Protein AF-A0A5C6RLC0-F1 (afdb_monomer_lite)

InterPro domains:
  IPR010985 Ribbon-helix-helix [SSF47598] (113-158)

Organism: NCBI:txid1564516

Radius of gyration: 33.67 Å; chains: 1; bounding box: 86×76×56 Å

Structure (mmCIF, N/CA/C/O backbone):
data_AF-A0A5C6RLC0-F1
#
_entry.id   AF-A0A5C6RLC0-F1
#
loop_
_atom_site.group_PDB
_atom_site.id
_atom_site.type_symbol
_atom_site.label_atom_id
_atom_site.label_alt_id
_atom_site.label_comp_id
_atom_site.label_asym_id
_atom_site.label_entity_id
_atom_site.label_seq_id
_atom_site.pdbx_PDB_ins_code
_atom_site.Cartn_x
_atom_site.Cartn_y
_atom_site.Cartn_z
_atom_site.occupancy
_atom_site.B_iso_or_equiv
_atom_site.auth_seq_id
_atom_site.auth_comp_id
_atom_site.auth_asym_id
_atom_site.auth_atom_id
_atom_site.pdbx_PDB_model_num
ATOM 1 N N . MET A 1 1 ? 41.397 -9.190 -3.162 1.00 49.16 1 MET A N 1
ATOM 2 C CA . MET A 1 1 ? 41.288 -7.729 -2.934 1.00 49.16 1 MET A CA 1
ATOM 3 C C . MET A 1 1 ? 41.794 -7.018 -4.187 1.00 49.16 1 MET A C 1
ATOM 5 O O . MET A 1 1 ? 42.958 -6.659 -4.238 1.00 49.16 1 MET A O 1
ATOM 9 N N . SER A 1 2 ? 40.948 -6.871 -5.214 1.00 56.44 2 SER A N 1
ATOM 10 C CA . SER A 1 2 ? 41.385 -6.470 -6.572 1.00 56.44 2 SER A CA 1
ATOM 11 C C . SER A 1 2 ? 40.649 -5.234 -7.110 1.00 56.44 2 SER A C 1
ATOM 13 O O . SER A 1 2 ? 40.543 -5.038 -8.310 1.00 56.44 2 SER A O 1
ATOM 15 N N . LYS A 1 3 ? 40.137 -4.376 -6.220 1.00 61.50 3 LYS A N 1
ATOM 16 C CA . LYS A 1 3 ? 39.303 -3.209 -6.571 1.00 61.50 3 LYS A CA 1
ATOM 17 C C . LYS A 1 3 ? 40.096 -1.935 -6.921 1.00 61.50 3 LYS A C 1
ATOM 19 O O . LYS A 1 3 ? 39.517 -0.860 -6.927 1.00 61.50 3 LYS A O 1
ATOM 24 N N . LYS A 1 4 ? 41.412 -2.026 -7.152 1.00 69.94 4 LYS A N 1
ATOM 25 C CA . LYS A 1 4 ? 42.291 -0.845 -7.311 1.00 69.94 4 LYS A CA 1
ATOM 26 C C . LYS A 1 4 ? 42.913 -0.670 -8.699 1.00 69.94 4 LYS A C 1
ATOM 28 O O . LYS A 1 4 ? 43.538 0.347 -8.933 1.00 69.94 4 LYS A O 1
ATOM 33 N N . ARG A 1 5 ? 42.743 -1.625 -9.619 1.00 63.28 5 ARG A N 1
ATOM 34 C CA . ARG A 1 5 ? 43.396 -1.584 -10.945 1.00 63.28 5 ARG A CA 1
ATOM 35 C C . ARG A 1 5 ? 42.572 -0.889 -12.033 1.00 63.28 5 ARG A C 1
ATOM 37 O O . ARG A 1 5 ? 43.077 -0.690 -13.124 1.00 63.28 5 ARG A O 1
ATOM 44 N N . PHE A 1 6 ? 41.317 -0.543 -11.742 1.00 61.06 6 PHE A N 1
ATOM 45 C CA . PHE A 1 6 ? 40.427 0.111 -12.707 1.00 61.06 6 PHE A CA 1
ATOM 46 C C . PHE A 1 6 ? 40.610 1.637 -12.743 1.00 61.06 6 PHE A C 1
ATOM 48 O O . PHE A 1 6 ? 40.468 2.249 -13.791 1.00 61.06 6 PHE A O 1
ATOM 55 N N . ILE A 1 7 ? 40.951 2.246 -11.604 1.00 67.19 7 ILE A N 1
ATOM 56 C CA . ILE A 1 7 ? 40.997 3.710 -11.455 1.00 67.19 7 ILE A CA 1
ATOM 57 C C . ILE A 1 7 ? 42.321 4.286 -11.989 1.00 67.19 7 ILE A C 1
ATOM 59 O O . ILE A 1 7 ? 42.324 5.332 -12.627 1.00 67.19 7 ILE A O 1
ATOM 63 N N . GLU A 1 8 ? 43.420 3.541 -11.839 1.00 67.69 8 GLU A N 1
ATOM 64 C CA . GLU A 1 8 ? 44.785 3.969 -12.193 1.00 67.69 8 GLU A CA 1
ATOM 65 C C . GLU A 1 8 ? 44.969 4.274 -13.696 1.00 67.69 8 GLU A C 1
ATOM 67 O O . GLU A 1 8 ? 45.817 5.076 -14.067 1.00 67.69 8 GLU A O 1
ATOM 72 N N . GLY A 1 9 ? 44.153 3.676 -14.575 1.00 65.19 9 GLY A N 1
ATOM 73 C CA . GLY A 1 9 ? 44.176 3.952 -16.019 1.00 65.19 9 GLY A CA 1
ATOM 74 C C . GLY A 1 9 ? 43.239 5.076 -16.475 1.00 65.19 9 GLY A C 1
ATOM 75 O O . GLY A 1 9 ? 43.403 5.582 -17.581 1.00 65.19 9 GLY A O 1
ATOM 76 N N . MET A 1 10 ? 42.262 5.468 -15.647 1.00 69.69 10 MET A N 1
ATOM 77 C CA . MET A 1 10 ? 41.293 6.520 -15.979 1.00 69.69 10 MET A CA 1
ATOM 78 C C . MET A 1 10 ? 41.705 7.894 -15.445 1.00 69.69 10 MET A C 1
ATOM 80 O O . MET A 1 10 ? 41.375 8.892 -16.078 1.00 69.69 10 MET A O 1
ATOM 84 N N . GLU A 1 11 ? 42.455 7.963 -14.339 1.00 70.81 11 GLU A N 1
ATOM 85 C CA . GLU A 1 11 ? 42.942 9.233 -13.767 1.00 70.81 11 GLU A CA 1
ATOM 86 C C . GLU A 1 11 ? 43.776 10.045 -14.775 1.00 70.81 11 GLU A C 1
ATOM 88 O O . GLU A 1 11 ? 43.576 11.247 -14.895 1.00 70.81 11 GLU A O 1
ATOM 93 N N . SER A 1 12 ? 44.586 9.392 -15.617 1.00 70.75 12 SER A N 1
ATOM 94 C CA . SER A 1 12 ? 45.387 10.075 -16.650 1.00 70.75 12 SER A CA 1
ATOM 95 C C . SER A 1 12 ? 44.561 10.767 -17.747 1.00 70.75 12 SER A C 1
ATOM 97 O O . SER A 1 12 ? 45.101 11.618 -18.451 1.00 70.75 12 SER A O 1
ATOM 99 N N . ILE A 1 13 ? 43.289 10.394 -17.938 1.00 71.06 13 ILE A N 1
ATOM 100 C CA . ILE A 1 13 ? 42.389 11.036 -18.914 1.00 71.06 13 ILE A CA 1
ATOM 101 C C . ILE A 1 13 ? 41.749 12.285 -18.301 1.00 71.06 13 ILE A C 1
ATOM 103 O O . ILE A 1 13 ? 41.541 13.269 -19.005 1.00 71.06 13 ILE A O 1
ATOM 107 N N . PHE A 1 14 ? 41.455 12.251 -16.999 1.00 70.31 14 PHE A N 1
ATOM 108 C CA . PHE A 1 14 ? 40.910 13.401 -16.280 1.00 70.31 14 PHE A CA 1
ATOM 109 C C . PHE A 1 14 ? 41.985 14.463 -16.011 1.00 70.31 14 PHE A C 1
ATOM 111 O O . PHE A 1 14 ? 41.704 15.635 -16.237 1.00 70.31 14 PHE A O 1
ATOM 118 N N . ASP A 1 15 ? 43.220 14.062 -15.682 1.00 64.88 15 ASP A N 1
ATOM 119 C CA . ASP A 1 15 ? 44.372 14.980 -15.570 1.00 64.88 15 ASP A CA 1
ATOM 120 C C . ASP A 1 15 ? 44.626 15.741 -16.886 1.00 64.88 15 ASP A C 1
ATOM 122 O O . ASP A 1 15 ? 44.871 16.944 -16.883 1.00 64.88 15 ASP A O 1
ATOM 126 N N . ALA A 1 16 ? 44.502 15.068 -18.038 1.00 60.75 16 ALA A N 1
ATOM 127 C CA . ALA A 1 16 ? 44.679 15.703 -19.349 1.00 60.75 16 ALA A CA 1
ATOM 128 C C . ALA A 1 16 ? 43.567 16.714 -19.691 1.00 60.75 16 ALA A C 1
ATOM 130 O O . ALA A 1 16 ? 43.777 17.610 -20.507 1.00 60.75 16 ALA A O 1
ATOM 131 N N . LEU A 1 17 ? 42.386 16.566 -19.086 1.00 59.47 17 LEU A N 1
ATOM 132 C CA . LEU A 1 17 ? 41.245 17.459 -19.287 1.00 59.47 17 LEU A CA 1
ATOM 133 C C . LEU A 1 17 ? 41.334 18.689 -18.369 1.00 59.47 17 LEU A C 1
ATOM 135 O O . LEU A 1 17 ? 40.955 19.786 -18.772 1.00 59.47 17 LEU A O 1
ATOM 139 N N . GLU A 1 18 ? 41.892 18.513 -17.168 1.00 57.53 18 GLU A N 1
ATOM 140 C CA . GLU A 1 18 ? 42.164 19.589 -16.209 1.00 57.53 18 GLU A CA 1
ATOM 141 C C . GLU A 1 18 ? 43.334 20.483 -16.676 1.00 57.53 18 GLU A C 1
ATOM 143 O O . GLU A 1 18 ? 43.302 21.700 -16.481 1.00 57.53 18 GLU A O 1
ATOM 148 N N . GLU A 1 19 ? 44.317 19.925 -17.400 1.00 56.66 19 GLU A N 1
ATOM 149 C CA . GLU A 1 19 ? 45.378 20.708 -18.057 1.00 56.66 19 GLU A CA 1
ATOM 150 C C . GLU A 1 19 ? 44.874 21.554 -19.249 1.00 56.66 19 GLU A C 1
ATOM 152 O O . GLU A 1 19 ? 45.390 22.653 -19.464 1.00 56.66 19 GLU A O 1
ATOM 157 N N . GLU A 1 20 ? 43.857 21.112 -20.008 1.00 55.34 20 GLU A N 1
ATOM 158 C CA . GLU A 1 20 ? 43.290 21.914 -21.112 1.00 55.34 20 GLU A CA 1
ATOM 159 C C . GLU A 1 20 ? 42.364 23.046 -20.630 1.00 55.34 20 GLU A C 1
ATOM 161 O O . GLU A 1 20 ? 42.347 24.116 -21.246 1.00 55.34 20 GLU A O 1
ATOM 166 N N . GLU A 1 21 ? 41.651 22.878 -19.509 1.00 52.12 21 GLU A N 1
ATOM 167 C CA . GLU A 1 21 ? 40.795 23.940 -18.946 1.00 52.12 21 GLU A CA 1
ATOM 168 C C . GLU A 1 21 ? 41.609 25.074 -18.286 1.00 52.12 21 GLU A C 1
ATOM 170 O O . GLU A 1 21 ? 41.171 26.226 -18.250 1.00 52.12 21 GLU A O 1
ATOM 175 N N . LEU A 1 22 ? 42.841 24.791 -17.843 1.00 49.28 22 LEU A N 1
ATOM 176 C CA . LEU A 1 22 ? 43.770 25.783 -17.280 1.00 49.28 22 LEU A CA 1
ATOM 177 C C . LEU A 1 22 ? 44.498 26.637 -18.336 1.00 49.28 22 LEU A C 1
ATOM 179 O O . LEU A 1 22 ? 45.060 27.679 -17.997 1.00 49.28 22 LEU A O 1
ATOM 183 N N . LEU A 1 23 ? 44.469 26.246 -19.616 1.00 46.31 23 LEU A N 1
ATOM 184 C CA . LEU A 1 23 ? 45.162 26.947 -20.709 1.00 46.31 23 LEU A CA 1
ATOM 185 C C . LEU A 1 23 ? 44.277 27.928 -21.494 1.00 46.31 23 LEU A C 1
ATOM 187 O O . LEU A 1 23 ? 44.808 28.724 -22.271 1.00 46.31 23 LEU A O 1
ATOM 191 N N . SER A 1 24 ? 42.953 27.938 -21.286 1.00 44.56 24 SER A N 1
ATOM 192 C CA . SER A 1 24 ? 42.042 28.849 -22.002 1.00 44.56 24 SER A CA 1
ATOM 193 C C . SER A 1 24 ? 41.584 30.071 -21.194 1.00 44.56 24 SER A C 1
ATOM 195 O O . SER A 1 24 ? 40.699 30.797 -21.651 1.00 44.56 24 SER A O 1
ATOM 197 N N . GLY A 1 25 ? 42.142 30.317 -20.004 1.00 44.62 25 GLY A N 1
ATOM 198 C CA . GLY A 1 25 ? 41.578 31.312 -19.093 1.00 44.62 25 GLY A CA 1
ATOM 199 C C . GLY A 1 25 ? 42.529 31.897 -18.057 1.00 44.62 25 GLY A C 1
ATOM 200 O O . GLY A 1 25 ? 42.200 31.854 -16.883 1.00 44.62 25 GLY A O 1
ATOM 201 N N . ALA A 1 26 ? 43.657 32.488 -18.457 1.00 35.50 26 ALA A N 1
ATOM 202 C CA . ALA A 1 26 ? 44.282 33.577 -17.695 1.00 35.50 26 ALA A CA 1
ATOM 203 C C . ALA A 1 26 ? 45.415 34.231 -18.492 1.00 35.50 26 ALA A C 1
ATOM 205 O O . ALA A 1 26 ? 46.415 33.601 -18.829 1.00 35.50 26 ALA A O 1
ATOM 206 N N . GLU A 1 27 ? 45.276 35.528 -18.746 1.00 38.09 27 GLU A N 1
ATOM 207 C CA . GLU A 1 27 ? 46.426 36.381 -19.007 1.00 38.09 27 GLU A CA 1
ATOM 208 C C . GLU A 1 27 ? 47.266 36.575 -17.728 1.00 38.09 27 GLU A C 1
ATOM 210 O O . GLU A 1 27 ? 46.722 36.632 -16.627 1.00 38.09 27 GLU A O 1
ATOM 215 N N . ALA A 1 28 ? 48.569 36.800 -17.945 1.00 36.56 28 ALA A N 1
ATOM 216 C CA . ALA A 1 28 ? 49.569 37.441 -17.076 1.00 36.56 28 ALA A CA 1
ATOM 217 C C . ALA A 1 28 ? 50.538 36.581 -16.218 1.00 36.56 28 ALA A C 1
ATOM 219 O O . ALA A 1 28 ? 50.197 36.021 -15.185 1.00 36.56 28 ALA A O 1
ATOM 220 N N . SER A 1 29 ? 51.814 36.723 -16.614 1.00 35.25 29 SER A N 1
ATOM 221 C CA . SER A 1 29 ? 53.058 36.853 -15.826 1.00 35.25 29 SER A CA 1
ATOM 222 C C . SER A 1 29 ? 53.809 35.643 -15.230 1.00 35.25 29 SER A C 1
ATOM 224 O O . SER A 1 29 ? 53.363 34.970 -14.313 1.00 35.25 29 SER A O 1
ATOM 226 N N . GLU A 1 30 ? 55.074 35.576 -15.679 1.00 34.66 30 GLU A N 1
ATOM 227 C CA . GLU A 1 30 ? 56.327 35.327 -14.933 1.00 34.66 30 GLU A CA 1
ATOM 228 C C . GLU A 1 30 ? 56.874 33.902 -14.677 1.00 34.66 30 GLU A C 1
ATOM 230 O O . GLU A 1 30 ? 56.446 33.159 -13.807 1.00 34.66 30 GLU A O 1
ATOM 235 N N . ASN A 1 31 ? 57.960 33.614 -15.419 1.00 36.38 31 ASN A N 1
ATOM 236 C CA . ASN A 1 31 ? 59.241 32.995 -15.021 1.00 36.38 31 ASN A CA 1
ATOM 237 C C . ASN A 1 31 ? 59.280 31.977 -13.857 1.00 36.38 31 ASN A C 1
ATOM 239 O O . ASN A 1 31 ? 59.248 32.369 -12.697 1.00 36.38 31 ASN A O 1
ATOM 243 N N . ALA A 1 32 ? 59.659 30.726 -14.158 1.00 32.06 32 ALA A N 1
ATOM 244 C CA . ALA A 1 32 ? 60.901 30.088 -13.672 1.00 32.06 32 ALA A CA 1
ATOM 245 C C . ALA A 1 32 ? 61.018 28.643 -14.199 1.00 32.06 32 ALA A C 1
ATOM 247 O O . ALA A 1 32 ? 60.051 27.890 -14.224 1.00 32.06 32 ALA A O 1
ATOM 248 N N . GLY A 1 33 ? 62.217 28.259 -14.648 1.00 38.69 33 GLY A N 1
ATOM 249 C CA . GLY A 1 33 ? 62.451 27.021 -15.393 1.00 38.69 33 GLY A CA 1
ATOM 250 C C . GLY A 1 33 ? 62.452 25.718 -14.591 1.00 38.69 33 GLY A C 1
ATOM 251 O O . GLY A 1 33 ? 62.663 25.705 -13.382 1.00 38.69 33 GLY A O 1
ATOM 252 N N . GLN A 1 34 ? 62.338 24.604 -15.323 1.00 36.19 34 GLN A N 1
ATOM 253 C CA . GLN A 1 34 ? 62.823 23.283 -14.922 1.00 36.19 34 GLN A CA 1
ATOM 254 C C . GLN A 1 34 ? 63.085 22.377 -16.145 1.00 36.19 34 GLN A C 1
ATOM 256 O O . GLN A 1 34 ? 62.565 22.583 -17.235 1.00 36.19 34 GLN A O 1
ATOM 261 N N . LYS A 1 35 ? 64.017 21.444 -15.931 1.00 35.72 35 LYS A N 1
ATOM 262 C CA . LYS A 1 35 ? 64.839 20.636 -16.857 1.00 35.72 35 LYS A CA 1
ATOM 263 C C . LYS A 1 35 ? 64.060 19.725 -17.833 1.00 35.72 35 LYS A C 1
ATOM 265 O O . LYS A 1 35 ? 62.944 19.329 -17.517 1.00 35.72 35 LYS A O 1
ATOM 270 N N . PRO A 1 36 ? 64.676 19.286 -18.956 1.00 42.81 36 PRO A N 1
ATOM 271 C CA . PRO A 1 36 ? 64.035 18.376 -19.903 1.00 42.81 36 PRO A CA 1
ATOM 272 C C . PRO A 1 36 ? 63.991 16.947 -19.337 1.00 42.81 36 PRO A C 1
ATOM 274 O O . PRO A 1 36 ? 65.027 16.299 -19.178 1.00 42.81 36 PRO A O 1
ATOM 277 N N . SER A 1 37 ? 62.794 16.456 -19.025 1.00 50.16 37 SER A N 1
ATOM 278 C CA . SER A 1 37 ? 62.509 15.037 -18.772 1.00 50.16 37 SER A CA 1
ATOM 279 C C . SER A 1 37 ? 61.983 14.379 -20.066 1.00 50.16 37 SER A C 1
ATOM 281 O O . SER A 1 37 ? 61.634 15.079 -21.020 1.00 50.16 37 SER A O 1
ATOM 283 N N . PRO A 1 38 ? 62.089 13.044 -20.196 1.00 43.16 38 PRO A N 1
ATOM 284 C CA . PRO A 1 38 ? 62.321 12.377 -21.471 1.00 43.16 38 PRO A CA 1
ATOM 285 C C . PRO A 1 38 ? 61.094 12.459 -22.372 1.00 43.16 38 PRO A C 1
ATOM 287 O O . PRO A 1 38 ? 59.973 12.305 -21.899 1.00 43.16 38 PRO A O 1
ATOM 290 N N . ALA A 1 39 ? 61.347 12.664 -23.669 1.00 49.31 39 ALA A N 1
ATOM 291 C CA . ALA A 1 39 ? 60.361 12.754 -24.739 1.00 49.31 39 ALA A CA 1
ATOM 292 C C . ALA A 1 39 ? 59.131 11.877 -24.468 1.00 49.31 39 ALA A C 1
ATOM 294 O O . ALA A 1 39 ? 59.169 10.657 -24.667 1.00 49.31 39 ALA A O 1
ATOM 295 N N . SER A 1 40 ? 58.041 12.513 -24.029 1.00 53.56 40 SER A N 1
ATOM 296 C CA . SER A 1 40 ? 56.722 11.913 -24.076 1.00 53.56 40 SER A CA 1
ATOM 297 C C . SER A 1 40 ? 56.491 11.591 -25.544 1.00 53.56 40 SER A C 1
ATOM 299 O O . SER A 1 40 ? 56.366 12.467 -26.405 1.00 53.56 40 SER A O 1
ATOM 301 N N . LYS A 1 41 ? 56.584 10.300 -25.873 1.00 58.16 41 LYS A N 1
ATOM 302 C CA . LYS A 1 41 ? 56.222 9.813 -27.196 1.00 58.16 41 LYS A CA 1
ATOM 303 C C . LYS A 1 41 ? 54.798 10.295 -27.400 1.00 58.16 41 LYS A C 1
ATOM 305 O O . LYS A 1 41 ? 53.904 9.811 -26.713 1.00 58.16 41 LYS A O 1
ATOM 310 N N . LYS A 1 42 ? 54.614 11.276 -28.287 1.00 56.09 42 LYS A N 1
ATOM 311 C CA . LYS A 1 42 ? 53.305 11.706 -28.770 1.00 56.09 42 LYS A CA 1
ATOM 312 C C . LYS A 1 42 ? 52.624 10.440 -29.271 1.00 56.09 42 LYS A C 1
ATOM 314 O O . LYS A 1 42 ? 52.952 9.962 -30.357 1.00 56.09 42 LYS A O 1
ATOM 319 N N . ARG A 1 43 ? 51.781 9.829 -28.434 1.00 58.78 43 ARG A N 1
ATOM 320 C CA . ARG A 1 43 ? 50.971 8.687 -28.837 1.00 58.78 43 ARG A CA 1
ATOM 321 C C . ARG A 1 43 ? 49.970 9.289 -29.800 1.00 58.78 43 ARG A C 1
ATOM 323 O O . ARG A 1 43 ? 49.096 10.053 -29.407 1.00 58.78 43 ARG A O 1
ATOM 330 N N . SER A 1 44 ? 50.270 9.078 -31.076 1.00 53.50 44 SER A N 1
ATOM 331 C CA . SER A 1 44 ? 49.438 9.405 -32.217 1.00 53.50 44 SER A CA 1
ATOM 332 C C . SER A 1 44 ? 47.976 9.173 -31.839 1.00 53.50 44 SER A C 1
ATOM 334 O O . SER A 1 44 ? 47.570 8.044 -31.586 1.00 53.50 44 SER A O 1
ATOM 336 N N . SER A 1 45 ? 47.179 10.241 -31.801 1.00 58.84 45 SER A N 1
ATOM 337 C CA . SER A 1 45 ? 45.734 10.209 -31.536 1.00 58.84 45 SER A CA 1
ATOM 338 C C . SER A 1 45 ? 44.935 9.404 -32.574 1.00 58.84 45 SER A C 1
ATOM 340 O O . SER A 1 45 ? 43.710 9.352 -32.512 1.00 58.84 45 SER A O 1
ATOM 342 N N . LYS A 1 46 ? 45.617 8.772 -33.537 1.00 66.31 46 LYS A N 1
ATOM 343 C CA . LYS A 1 46 ? 45.030 7.884 -34.541 1.00 66.31 46 LYS A CA 1
ATOM 344 C C . LYS A 1 46 ? 44.878 6.443 -34.061 1.00 66.31 46 LYS A C 1
ATOM 346 O O . LYS A 1 46 ? 44.071 5.729 -34.636 1.00 66.31 46 LYS A O 1
ATOM 351 N N . ASP A 1 47 ? 45.564 6.054 -32.989 1.00 69.00 47 ASP A N 1
ATOM 352 C CA . ASP A 1 47 ? 45.571 4.658 -32.532 1.00 69.00 47 ASP A CA 1
ATOM 353 C C . ASP A 1 47 ? 44.499 4.398 -31.459 1.00 69.00 47 ASP A C 1
ATOM 355 O O . ASP A 1 47 ? 44.344 3.276 -30.998 1.00 69.00 47 ASP A O 1
ATOM 359 N N . PHE A 1 48 ? 43.725 5.417 -31.058 1.00 81.50 48 PHE A N 1
ATOM 360 C CA . PHE A 1 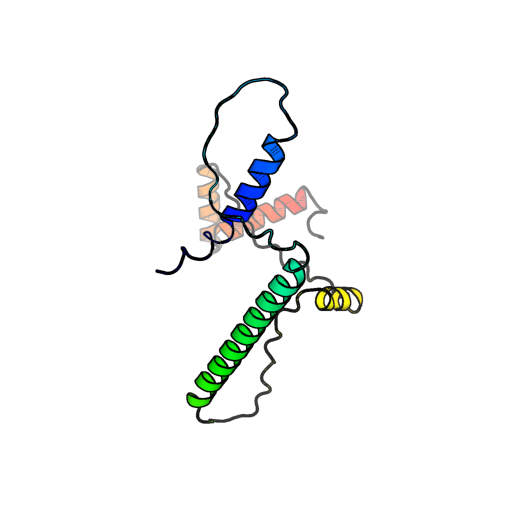48 ? 42.675 5.266 -30.043 1.00 81.50 48 PHE A CA 1
ATOM 361 C C . PHE A 1 48 ? 41.554 4.325 -30.498 1.00 81.50 48 PHE A C 1
ATOM 363 O O . PHE A 1 48 ? 41.040 3.547 -29.702 1.00 81.50 48 PHE A O 1
ATOM 370 N N . SER A 1 49 ? 41.175 4.381 -31.779 1.00 83.62 49 SER A N 1
ATOM 371 C CA . SER A 1 49 ? 40.137 3.488 -32.314 1.00 83.62 49 SER A CA 1
ATOM 372 C C . SER A 1 49 ? 40.624 2.041 -32.375 1.00 83.62 49 SER A C 1
ATOM 374 O O . SER A 1 49 ? 39.862 1.136 -32.049 1.00 83.62 49 SER A O 1
ATOM 376 N N . ASP A 1 50 ? 41.898 1.840 -32.712 1.00 85.12 50 ASP A N 1
ATOM 377 C CA . ASP A 1 50 ? 42.519 0.517 -32.763 1.00 85.12 50 ASP A CA 1
ATOM 378 C C . ASP A 1 50 ? 42.723 -0.061 -31.353 1.00 85.12 50 ASP A C 1
ATOM 380 O O . ASP A 1 50 ? 42.461 -1.241 -31.132 1.00 85.12 50 ASP A O 1
ATOM 384 N N . ASP A 1 51 ? 43.107 0.769 -30.377 1.00 83.38 51 ASP A N 1
ATOM 385 C CA . ASP A 1 51 ? 43.245 0.382 -28.964 1.00 83.38 51 ASP A CA 1
ATOM 386 C C . ASP A 1 51 ? 41.875 0.062 -28.338 1.00 83.38 51 ASP A C 1
ATOM 388 O O . ASP A 1 51 ? 41.714 -0.926 -27.623 1.00 83.38 51 ASP A O 1
ATOM 392 N N . LEU A 1 52 ? 40.837 0.831 -28.690 1.00 88.81 52 LEU A N 1
ATOM 393 C CA . LEU A 1 52 ? 39.461 0.557 -28.274 1.00 88.81 52 LEU A CA 1
ATOM 394 C C . LEU A 1 52 ? 38.924 -0.723 -28.922 1.00 88.81 52 LEU A C 1
ATOM 396 O O . LEU A 1 52 ? 38.257 -1.515 -28.257 1.00 88.81 52 LEU A O 1
ATOM 400 N N . GLN A 1 53 ? 39.235 -0.963 -30.197 1.00 88.31 53 GLN A N 1
ATOM 401 C CA . GLN A 1 53 ? 38.865 -2.197 -30.880 1.00 88.31 53 GLN A CA 1
ATOM 402 C C . GLN A 1 53 ? 39.576 -3.409 -30.266 1.00 88.31 53 GLN A C 1
ATOM 404 O O . GLN A 1 53 ? 38.919 -4.419 -30.012 1.00 88.31 53 GLN A O 1
ATOM 409 N N . ALA A 1 54 ? 40.873 -3.299 -29.967 1.00 89.75 54 ALA A N 1
ATOM 410 C CA . ALA A 1 54 ? 41.638 -4.343 -29.292 1.00 89.75 54 ALA A CA 1
ATOM 411 C C . ALA A 1 54 ? 41.081 -4.636 -27.890 1.00 89.75 54 ALA A C 1
ATOM 413 O O . ALA A 1 54 ? 40.875 -5.797 -27.542 1.00 89.75 54 ALA A O 1
ATOM 414 N N . PHE A 1 55 ? 40.751 -3.596 -27.119 1.00 90.88 55 PHE A N 1
ATOM 415 C CA . PHE A 1 55 ? 40.141 -3.728 -25.796 1.00 90.88 55 PHE A CA 1
ATOM 416 C C . PHE A 1 55 ? 38.765 -4.404 -25.841 1.00 90.88 55 PHE A C 1
ATOM 418 O O . PHE A 1 55 ? 38.478 -5.298 -25.044 1.00 90.88 55 PHE A O 1
ATOM 425 N N . LEU A 1 56 ? 37.896 -3.996 -26.772 1.00 92.44 56 LEU A N 1
ATOM 426 C CA . LEU A 1 56 ? 36.576 -4.608 -26.919 1.00 92.44 56 LEU A CA 1
ATOM 427 C C . LEU A 1 56 ? 36.686 -6.069 -27.352 1.00 92.44 56 LEU A C 1
ATOM 429 O O . LEU A 1 56 ? 35.948 -6.906 -26.837 1.00 92.44 56 LEU A O 1
ATOM 433 N N . GLN A 1 57 ? 37.598 -6.374 -28.273 1.00 92.44 57 GLN A N 1
ATOM 434 C CA . GLN A 1 57 ? 37.823 -7.734 -28.746 1.00 92.44 57 GLN A CA 1
ATOM 435 C C . GLN A 1 57 ? 38.308 -8.648 -27.611 1.00 92.44 57 GLN A C 1
ATOM 437 O O . GLN A 1 57 ? 37.716 -9.705 -27.405 1.00 92.44 57 GLN A O 1
ATOM 442 N N . ASP A 1 58 ? 39.265 -8.193 -26.800 1.00 89.44 58 ASP A N 1
ATOM 443 C CA . ASP A 1 58 ? 39.744 -8.921 -25.616 1.00 89.44 58 ASP A CA 1
ATOM 444 C C . ASP A 1 58 ? 38.621 -9.147 -24.581 1.00 89.44 58 ASP A C 1
ATOM 446 O O . ASP A 1 58 ? 38.436 -10.247 -24.057 1.00 89.44 58 ASP A O 1
ATOM 450 N N . ALA A 1 59 ? 37.771 -8.139 -24.350 1.00 90.06 59 ALA A N 1
ATOM 451 C CA . ALA A 1 59 ? 36.617 -8.269 -23.459 1.00 90.06 59 ALA A CA 1
ATOM 452 C C . ALA A 1 59 ? 35.560 -9.270 -23.975 1.00 90.06 59 ALA A C 1
ATOM 454 O O . ALA A 1 59 ? 34.947 -9.992 -23.177 1.00 90.06 59 ALA A O 1
ATOM 455 N N . PHE A 1 60 ? 35.326 -9.324 -25.292 1.00 92.00 60 PHE A N 1
ATOM 456 C CA . PHE A 1 60 ? 34.415 -10.295 -25.902 1.00 92.00 60 PHE A CA 1
ATOM 457 C C . PHE A 1 60 ? 34.962 -11.718 -25.823 1.00 92.00 60 PHE A C 1
ATOM 459 O O . PHE A 1 60 ? 34.219 -12.617 -25.417 1.00 92.00 60 PHE A O 1
ATOM 466 N N . ASP A 1 61 ? 36.238 -11.910 -26.153 1.00 90.69 61 ASP A N 1
ATOM 467 C CA . ASP A 1 61 ? 36.894 -13.215 -26.109 1.00 90.69 61 ASP A CA 1
ATOM 468 C C . ASP A 1 61 ? 36.905 -13.760 -24.673 1.00 90.69 61 ASP A C 1
ATOM 470 O O . ASP A 1 61 ? 36.456 -14.885 -24.435 1.00 90.69 61 ASP A O 1
ATOM 474 N N . HIS A 1 62 ? 37.252 -12.925 -23.688 1.00 83.19 62 HIS A N 1
ATOM 475 C CA . HIS A 1 62 ? 37.221 -13.304 -22.274 1.00 83.19 62 HIS A CA 1
ATOM 476 C C . HIS A 1 62 ? 35.801 -13.657 -21.787 1.00 83.19 62 HIS A C 1
ATOM 478 O O . HIS A 1 62 ? 35.605 -14.610 -21.028 1.00 83.19 62 HIS A O 1
ATOM 484 N N . SER A 1 63 ? 34.776 -12.918 -22.226 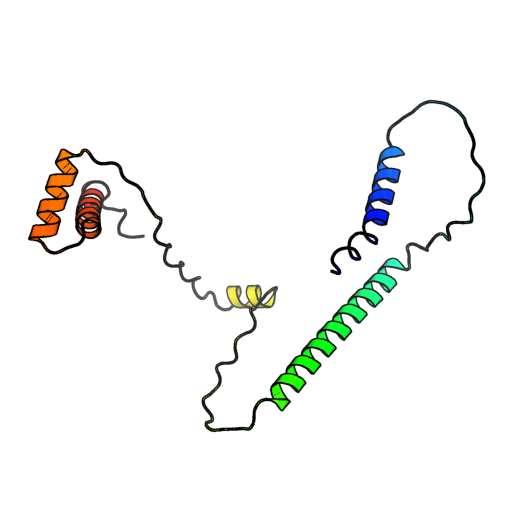1.00 82.94 63 SER A N 1
ATOM 485 C CA . SER A 1 63 ? 33.371 -13.204 -21.893 1.00 82.94 63 SER A CA 1
ATOM 486 C C . SER A 1 63 ? 32.884 -14.520 -22.512 1.00 82.94 63 SER A C 1
ATOM 488 O O . SER A 1 63 ? 32.186 -15.312 -21.867 1.00 82.94 63 SER A O 1
ATOM 490 N N . MET A 1 64 ? 33.274 -14.785 -23.760 1.00 85.31 64 MET A N 1
ATOM 491 C CA . MET A 1 64 ? 32.912 -16.004 -24.474 1.00 85.31 64 MET A CA 1
ATOM 492 C C . MET A 1 64 ? 33.602 -17.229 -23.869 1.00 85.31 64 MET A C 1
ATOM 494 O O . MET A 1 64 ? 32.938 -18.240 -23.632 1.00 85.31 64 MET A O 1
ATOM 498 N N . GLU A 1 65 ? 34.891 -17.129 -23.548 1.00 86.81 65 GLU A N 1
ATOM 499 C CA . GLU A 1 65 ? 35.649 -18.200 -22.900 1.00 86.81 65 GLU A CA 1
ATOM 500 C C . GLU A 1 65 ? 35.093 -18.524 -21.507 1.00 86.81 65 GLU A C 1
ATOM 502 O O . GLU A 1 65 ? 34.862 -19.693 -21.184 1.00 86.81 65 GLU A O 1
ATOM 507 N N . GLN A 1 66 ? 34.744 -17.504 -20.719 1.00 81.94 66 GLN A N 1
ATOM 508 C CA . GLN A 1 66 ? 34.106 -17.692 -19.416 1.00 81.94 66 GLN A CA 1
ATOM 509 C C . GLN A 1 66 ? 32.732 -18.377 -19.540 1.00 81.94 66 GLN A C 1
ATOM 511 O O . GLN A 1 66 ? 32.403 -19.275 -18.761 1.00 81.94 66 GLN A O 1
ATOM 516 N N . GLN A 1 67 ? 31.942 -18.028 -20.561 1.00 81.50 67 GLN A N 1
ATOM 517 C CA . GLN A 1 67 ? 30.663 -18.687 -20.837 1.00 81.50 67 GLN A CA 1
ATOM 518 C C . GLN A 1 67 ? 30.828 -20.151 -21.277 1.00 81.50 67 GLN A C 1
ATOM 520 O O . GLN A 1 67 ? 29.983 -20.990 -20.939 1.00 81.50 67 GLN A O 1
ATOM 525 N N . ILE A 1 68 ? 31.868 -20.463 -22.053 1.00 82.75 68 ILE A N 1
ATOM 526 C CA . ILE A 1 68 ? 32.173 -21.835 -22.475 1.00 82.75 68 ILE A CA 1
ATOM 527 C C . ILE A 1 68 ? 32.603 -22.659 -21.258 1.00 82.75 68 ILE A C 1
ATOM 529 O O . ILE A 1 68 ? 32.001 -23.705 -21.009 1.00 82.75 68 ILE A O 1
ATOM 533 N N . GLN A 1 69 ? 33.515 -22.144 -20.428 1.00 79.88 69 GLN A N 1
ATOM 534 C CA . GLN A 1 69 ? 33.941 -22.817 -19.196 1.00 79.88 69 GLN A CA 1
ATOM 535 C C . GLN A 1 69 ? 32.772 -23.076 -18.237 1.00 79.88 69 GLN A C 1
ATOM 537 O O . GLN A 1 69 ? 32.646 -24.177 -17.703 1.00 79.88 69 GLN A O 1
ATOM 542 N N . GLU A 1 70 ? 31.856 -22.122 -18.049 1.00 76.50 70 GLU A N 1
ATOM 543 C CA . GLU A 1 70 ? 30.665 -22.342 -17.217 1.00 76.50 70 GLU A CA 1
ATOM 544 C C . GLU A 1 70 ? 29.746 -23.445 -17.761 1.00 76.50 70 GLU A C 1
ATOM 546 O O . GLU A 1 70 ? 29.102 -24.167 -16.991 1.00 76.50 70 GLU A O 1
ATOM 551 N N . ARG A 1 71 ? 29.643 -23.577 -19.089 1.00 76.06 71 ARG A N 1
ATOM 552 C CA . ARG A 1 71 ? 28.847 -24.637 -19.721 1.00 76.06 71 ARG A CA 1
ATOM 553 C C . ARG A 1 71 ? 29.509 -25.997 -19.572 1.00 76.06 71 ARG A C 1
ATOM 555 O O . ARG A 1 71 ? 28.805 -26.959 -19.275 1.00 76.06 71 ARG A O 1
ATOM 562 N N . GLU A 1 72 ? 30.824 -26.072 -19.730 1.00 73.00 72 GLU A N 1
ATOM 563 C CA . GLU A 1 72 ? 31.592 -27.308 -19.562 1.00 73.00 72 GLU A CA 1
ATOM 564 C C . GLU A 1 72 ? 31.570 -27.788 -18.105 1.00 73.00 72 GLU A C 1
ATOM 566 O O . GLU A 1 72 ? 31.301 -28.963 -17.844 1.00 73.00 72 GLU A O 1
ATOM 571 N N . GLN A 1 73 ? 31.701 -26.871 -17.141 1.00 67.81 73 GLN A N 1
ATOM 572 C CA . GLN A 1 73 ? 31.576 -27.183 -15.713 1.00 67.81 73 GLN A CA 1
ATOM 573 C C . GLN A 1 73 ? 30.172 -27.684 -15.339 1.00 67.81 73 GLN A C 1
ATOM 575 O O . GLN A 1 73 ? 30.038 -28.598 -14.525 1.00 67.81 73 GLN A O 1
ATOM 580 N N . LYS A 1 74 ? 29.113 -27.137 -15.953 1.00 62.03 74 LYS A N 1
ATOM 581 C CA . LYS A 1 74 ? 27.727 -27.599 -15.745 1.00 62.03 74 LYS A CA 1
ATOM 582 C C . LYS A 1 74 ? 27.423 -28.921 -16.454 1.00 62.03 74 LYS A C 1
ATOM 584 O O . LYS A 1 74 ? 26.604 -29.692 -15.958 1.00 62.03 74 LYS A O 1
ATOM 589 N N . ALA A 1 75 ? 28.068 -29.198 -17.586 1.00 59.97 75 ALA A N 1
ATOM 590 C CA . ALA A 1 75 ? 27.917 -30.458 -18.312 1.00 59.97 75 ALA A CA 1
ATOM 591 C C . ALA A 1 75 ? 28.581 -31.636 -17.577 1.00 59.97 75 ALA A C 1
ATOM 593 O O . ALA A 1 75 ? 28.040 -32.739 -17.592 1.00 59.97 75 ALA A O 1
ATOM 594 N N . ALA A 1 76 ? 29.688 -31.402 -16.865 1.00 59.59 76 ALA A N 1
ATOM 595 C CA . ALA A 1 76 ? 30.371 -32.432 -16.078 1.00 59.59 76 ALA A CA 1
ATOM 596 C C . ALA A 1 76 ? 29.619 -32.853 -14.792 1.00 59.59 76 ALA A C 1
ATOM 598 O O . ALA A 1 76 ? 29.927 -33.896 -14.222 1.00 59.59 76 ALA A O 1
ATOM 599 N N . GLN A 1 77 ? 28.630 -32.073 -14.329 1.00 56.62 77 GLN A N 1
ATOM 600 C CA . GLN A 1 77 ? 27.930 -32.302 -13.051 1.00 56.62 77 GLN A CA 1
ATOM 601 C C . GLN A 1 77 ? 26.530 -32.934 -13.181 1.00 56.62 77 GLN A C 1
ATOM 603 O O . GLN A 1 77 ? 25.879 -33.192 -12.167 1.00 56.62 77 GLN A O 1
ATOM 608 N N . HIS A 1 78 ? 26.045 -33.224 -14.394 1.00 47.09 78 HIS A N 1
ATOM 609 C CA . HIS A 1 78 ? 24.692 -33.757 -14.589 1.00 47.09 78 HIS A CA 1
ATOM 610 C C . HIS A 1 78 ? 24.666 -35.009 -15.477 1.00 47.09 78 HIS A C 1
ATOM 612 O O . HIS A 1 78 ? 24.566 -34.930 -16.699 1.00 47.09 78 HIS A O 1
ATOM 618 N N . ALA A 1 79 ? 24.679 -36.181 -14.833 1.00 47.59 79 ALA A N 1
ATOM 619 C CA . ALA A 1 79 ? 24.220 -37.434 -15.432 1.00 47.59 79 ALA A CA 1
ATOM 620 C C . ALA A 1 79 ? 22.706 -37.356 -15.758 1.00 47.59 79 ALA A C 1
ATOM 622 O O . ALA A 1 79 ? 21.958 -36.703 -15.022 1.00 47.59 79 ALA A O 1
ATOM 623 N N . PRO A 1 80 ? 22.220 -37.992 -16.843 1.00 52.28 80 PRO A N 1
ATOM 624 C CA . PRO A 1 80 ? 20.887 -37.728 -17.369 1.00 52.28 80 PRO A CA 1
ATOM 625 C C . PRO A 1 80 ? 19.837 -38.623 -16.703 1.00 52.28 80 PRO A C 1
ATOM 627 O O . PRO A 1 80 ? 19.746 -39.813 -16.998 1.00 52.28 80 PRO A O 1
ATOM 630 N N . THR A 1 81 ? 18.980 -38.050 -15.857 1.00 45.88 81 THR A N 1
ATOM 631 C CA . THR A 1 81 ? 17.740 -38.708 -15.424 1.00 45.88 81 THR A CA 1
ATOM 632 C C . THR A 1 81 ? 16.505 -37.951 -15.923 1.00 45.88 81 THR A C 1
ATOM 634 O O . THR A 1 81 ? 16.174 -36.852 -15.497 1.00 45.88 81 THR A O 1
ATOM 637 N N . SER A 1 82 ? 15.827 -38.613 -16.861 1.00 45.34 82 SER A N 1
ATOM 638 C CA . SER A 1 82 ? 14.389 -38.602 -17.163 1.00 45.34 82 SER A CA 1
ATOM 639 C C . SER A 1 82 ? 13.637 -37.313 -17.568 1.00 45.34 82 SER A C 1
ATOM 641 O O . SER A 1 82 ? 13.543 -36.328 -16.841 1.00 45.34 82 SER A O 1
ATOM 643 N N . SER A 1 83 ? 12.899 -37.498 -18.671 1.00 53.19 83 SER A N 1
ATOM 644 C CA . SER A 1 83 ? 11.684 -36.822 -19.164 1.00 53.19 83 SER A CA 1
ATOM 645 C C . SER A 1 83 ? 11.846 -35.641 -20.148 1.00 53.19 83 SER A C 1
ATOM 647 O O . SER A 1 83 ? 12.490 -34.637 -19.835 1.00 53.19 83 SER A O 1
ATOM 649 N N . PRO A 1 84 ? 11.218 -35.711 -21.347 1.00 51.06 84 PRO A N 1
ATOM 650 C CA . PRO A 1 84 ? 11.175 -34.616 -22.306 1.00 51.06 84 PRO A CA 1
ATOM 651 C C . PRO A 1 84 ? 10.012 -33.681 -21.948 1.00 51.06 84 PRO A C 1
ATOM 653 O O . PRO A 1 84 ? 9.043 -33.536 -22.687 1.00 51.06 84 PRO A O 1
ATOM 656 N N . GLY A 1 85 ? 10.086 -33.047 -20.781 1.00 51.09 85 GLY A N 1
ATOM 657 C CA . GLY A 1 85 ? 9.270 -31.873 -20.500 1.00 51.09 85 GLY A CA 1
ATOM 658 C C . GLY A 1 85 ? 9.866 -30.697 -21.263 1.00 51.09 85 GLY A C 1
ATOM 659 O O . GLY A 1 85 ? 11.021 -30.347 -21.026 1.00 51.09 85 GLY A O 1
ATOM 660 N N . VAL A 1 86 ? 9.116 -30.109 -22.200 1.00 60.88 86 VAL A N 1
ATOM 661 C CA . VAL A 1 86 ? 9.519 -28.923 -22.972 1.00 60.88 86 VAL A CA 1
ATOM 662 C C . VAL A 1 86 ? 10.000 -27.841 -22.004 1.00 60.88 86 VAL A C 1
ATOM 664 O O . VAL A 1 86 ? 9.205 -27.134 -21.382 1.00 60.88 86 VAL A O 1
ATOM 667 N N . LYS A 1 87 ? 11.324 -27.726 -21.849 1.00 58.00 87 LYS A N 1
ATOM 668 C CA . LYS A 1 87 ? 11.950 -26.685 -21.038 1.00 58.00 87 LYS A CA 1
ATOM 669 C C . LYS A 1 87 ? 11.571 -25.366 -21.693 1.00 58.00 87 LYS A C 1
ATOM 671 O O . LYS A 1 87 ? 12.058 -25.055 -22.781 1.00 58.00 87 LYS A O 1
ATOM 676 N N . LYS A 1 88 ? 10.673 -24.605 -21.057 1.00 61.69 88 LYS A N 1
ATOM 677 C CA . LYS A 1 88 ? 10.398 -23.216 -21.432 1.00 61.69 88 LYS A CA 1
ATOM 678 C C . LYS A 1 88 ? 11.756 -22.521 -21.453 1.00 61.69 88 LYS A C 1
ATOM 680 O O . LYS A 1 88 ? 12.358 -22.341 -20.397 1.00 61.69 88 LYS A O 1
ATOM 685 N N . ARG A 1 89 ? 12.282 -22.235 -22.651 1.00 62.00 89 ARG A N 1
ATOM 686 C CA . ARG A 1 89 ? 13.548 -21.514 -22.815 1.00 62.00 89 ARG A CA 1
ATOM 687 C C . ARG A 1 89 ? 13.411 -20.251 -21.979 1.00 62.00 89 ARG A C 1
ATOM 689 O O . ARG A 1 89 ? 12.535 -19.440 -22.276 1.00 62.00 89 ARG A O 1
ATOM 696 N N . SER A 1 90 ? 14.209 -20.137 -20.918 1.00 57.09 90 SER A N 1
ATOM 697 C CA . SER A 1 90 ? 14.312 -18.903 -20.148 1.00 57.09 90 SER A CA 1
ATOM 698 C C . SER A 1 90 ? 14.673 -17.821 -21.154 1.00 57.09 90 SER A C 1
ATOM 700 O O . SER A 1 90 ? 15.751 -17.854 -21.756 1.00 57.09 90 SER A O 1
ATOM 702 N N . ARG A 1 91 ? 13.693 -16.976 -21.484 1.00 65.62 91 ARG A N 1
ATOM 703 C CA . ARG A 1 91 ? 13.874 -15.927 -22.476 1.00 65.62 91 ARG A CA 1
ATOM 704 C C . ARG A 1 91 ? 14.888 -14.983 -21.857 1.00 65.62 91 ARG A C 1
ATOM 706 O O . ARG A 1 91 ? 14.623 -14.417 -20.801 1.00 65.62 91 ARG A O 1
ATOM 713 N N . ARG A 1 92 ? 16.057 -14.870 -22.491 1.00 73.56 92 ARG A N 1
ATOM 714 C CA . ARG A 1 92 ? 17.013 -13.807 -22.176 1.00 73.56 92 ARG A CA 1
ATOM 715 C C . ARG A 1 92 ? 16.226 -12.491 -22.106 1.00 73.56 92 ARG A C 1
ATOM 717 O O . ARG A 1 92 ? 15.328 -12.326 -22.940 1.00 73.56 92 ARG A O 1
ATOM 724 N N . PRO A 1 93 ? 16.493 -11.609 -21.130 1.00 67.62 93 PRO A N 1
ATOM 725 C CA . PRO A 1 93 ? 15.833 -10.313 -21.096 1.00 67.62 93 PRO A CA 1
ATOM 726 C C . PRO A 1 93 ? 16.075 -9.641 -22.451 1.00 67.62 93 PRO A C 1
ATOM 728 O O . PRO A 1 93 ? 17.219 -9.469 -22.867 1.00 67.62 93 PRO A O 1
ATOM 731 N N . MET A 1 94 ? 14.992 -9.394 -23.189 1.00 67.12 94 MET A N 1
ATOM 732 C CA . MET A 1 94 ? 15.055 -8.727 -24.486 1.00 67.12 94 MET A CA 1
ATOM 733 C C . MET A 1 94 ? 15.402 -7.270 -24.184 1.00 67.12 94 MET A C 1
ATOM 735 O O . MET A 1 94 ? 14.594 -6.564 -23.587 1.00 67.12 94 MET A O 1
ATOM 739 N N . ALA A 1 95 ? 16.618 -6.854 -24.514 1.00 77.38 95 ALA A N 1
ATOM 740 C CA . ALA A 1 95 ? 17.095 -5.492 -24.316 1.00 77.38 95 ALA A CA 1
ATOM 741 C C . ALA A 1 95 ? 17.468 -4.881 -25.673 1.00 77.38 95 ALA A C 1
ATOM 743 O O . ALA A 1 95 ? 17.908 -5.594 -26.576 1.00 77.38 95 ALA A O 1
ATOM 744 N N . GLY A 1 96 ? 17.299 -3.565 -25.813 1.00 83.25 96 GLY A N 1
ATOM 745 C CA . GLY A 1 96 ? 17.663 -2.820 -27.021 1.00 83.25 96 GLY A CA 1
ATOM 746 C C . GLY A 1 96 ? 16.575 -2.783 -28.100 1.00 83.25 96 GLY A C 1
ATOM 747 O O . GLY A 1 96 ? 15.385 -2.884 -27.810 1.00 83.25 96 GLY A O 1
ATOM 748 N N . LEU A 1 97 ? 16.991 -2.609 -29.359 1.00 85.06 97 LEU A N 1
ATOM 749 C CA . LEU A 1 97 ? 16.107 -2.367 -30.508 1.00 85.06 97 LEU A CA 1
ATOM 750 C C . LEU A 1 97 ? 15.067 -3.479 -30.723 1.00 85.06 97 LEU A C 1
ATOM 752 O O . LEU A 1 97 ? 13.929 -3.192 -31.074 1.00 85.06 97 LEU A O 1
ATOM 756 N N . ASP A 1 98 ? 15.430 -4.734 -30.460 1.00 81.75 98 ASP A N 1
ATOM 757 C CA . ASP A 1 98 ? 14.531 -5.884 -30.622 1.00 81.75 98 ASP A CA 1
ATOM 758 C C . ASP A 1 98 ? 13.348 -5.838 -29.628 1.00 81.75 98 ASP A C 1
ATOM 760 O O . ASP A 1 98 ? 12.239 -6.278 -29.936 1.00 81.75 98 ASP A O 1
ATOM 764 N N . ALA A 1 99 ? 13.540 -5.218 -28.452 1.00 81.69 99 ALA A N 1
ATOM 765 C CA . ALA A 1 99 ? 12.451 -4.941 -27.514 1.00 81.69 99 ALA A CA 1
ATOM 766 C C . ALA A 1 99 ? 11.492 -3.869 -28.061 1.00 81.69 99 ALA A C 1
ATOM 768 O O . ALA A 1 99 ? 10.277 -4.036 -27.963 1.00 81.69 99 ALA A O 1
ATOM 769 N N . LEU A 1 100 ? 12.035 -2.821 -28.691 1.00 82.38 100 LEU A N 1
ATOM 770 C CA . LEU A 1 100 ? 11.264 -1.720 -29.278 1.00 82.38 100 LEU A CA 1
ATOM 771 C C . LEU A 1 100 ? 10.494 -2.141 -30.540 1.00 82.38 100 LEU A C 1
ATOM 773 O O . LEU A 1 100 ? 9.334 -1.777 -30.733 1.00 82.38 100 LEU A O 1
ATOM 777 N N . ILE A 1 101 ? 11.116 -2.934 -31.412 1.00 84.38 101 ILE A N 1
ATOM 778 C CA . ILE A 1 101 ? 10.456 -3.456 -32.615 1.00 84.38 101 ILE A CA 1
ATOM 779 C C . ILE A 1 101 ? 9.277 -4.337 -32.200 1.00 84.38 101 ILE A C 1
ATOM 781 O O . ILE A 1 101 ? 8.186 -4.237 -32.749 1.00 84.38 101 ILE A O 1
ATOM 785 N N . ARG A 1 102 ? 9.446 -5.171 -31.176 1.00 78.62 102 ARG A N 1
ATOM 786 C CA . ARG A 1 102 ? 8.377 -6.065 -30.744 1.00 78.62 102 ARG A CA 1
ATOM 787 C C . ARG A 1 102 ? 7.246 -5.350 -30.008 1.00 78.62 102 ARG A C 1
ATOM 789 O O . ARG A 1 102 ? 6.100 -5.730 -30.209 1.00 78.62 102 ARG A O 1
ATOM 796 N N . SER A 1 103 ? 7.545 -4.326 -29.204 1.00 71.81 103 SER A N 1
ATOM 797 C CA . SER A 1 103 ? 6.507 -3.505 -28.563 1.00 71.81 103 SER A CA 1
ATOM 798 C C . SER A 1 103 ? 5.680 -2.710 -29.575 1.00 71.81 103 SER A C 1
ATOM 800 O O . SER A 1 103 ? 4.519 -2.416 -29.313 1.00 71.81 103 SER A O 1
ATOM 802 N N . THR A 1 104 ? 6.263 -2.362 -30.726 1.00 78.88 104 THR A N 1
ATOM 803 C CA . THR A 1 104 ? 5.560 -1.631 -31.792 1.00 78.88 104 THR A CA 1
ATOM 804 C C . THR A 1 104 ? 4.811 -2.547 -32.762 1.00 78.88 104 THR A C 1
ATOM 806 O O . THR A 1 104 ? 3.757 -2.159 -33.256 1.00 78.88 104 THR A O 1
ATOM 809 N N . VAL A 1 105 ? 5.309 -3.762 -33.018 1.00 79.62 105 VAL A N 1
ATOM 810 C CA . VAL A 1 105 ? 4.663 -4.746 -33.910 1.00 79.62 105 VAL A CA 1
ATOM 811 C C . VAL A 1 105 ? 3.535 -5.507 -33.208 1.00 79.62 105 VAL A C 1
ATOM 813 O O . VAL A 1 105 ? 2.479 -5.710 -33.799 1.00 79.62 105 VAL A O 1
ATOM 816 N N . ASP A 1 106 ? 3.729 -5.877 -31.941 1.00 70.31 106 ASP A N 1
ATOM 817 C CA . ASP A 1 106 ? 2.696 -6.454 -31.086 1.00 70.31 106 ASP A CA 1
ATOM 818 C C . ASP A 1 106 ? 2.447 -5.478 -29.926 1.00 70.31 106 ASP A C 1
ATOM 820 O O . ASP A 1 106 ? 3.107 -5.612 -28.886 1.00 70.31 106 ASP A O 1
ATOM 824 N N . PRO A 1 107 ? 1.507 -4.513 -30.038 1.00 63.09 107 PRO A N 1
ATOM 8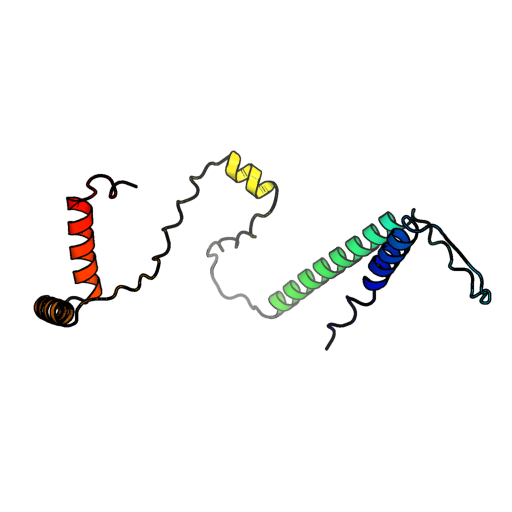25 C CA . PRO A 1 107 ? 1.092 -3.674 -28.918 1.00 63.09 107 PRO A CA 1
ATOM 826 C C . PRO A 1 107 ? 0.277 -4.535 -27.951 1.00 63.09 107 PRO A C 1
ATOM 828 O O . PRO A 1 107 ? -0.940 -4.416 -27.800 1.00 63.09 107 PRO A O 1
ATOM 831 N N . ARG A 1 108 ? 0.952 -5.483 -27.308 1.00 60.62 108 ARG A N 1
ATOM 832 C CA . ARG A 1 108 ? 0.433 -6.193 -26.161 1.00 60.62 108 ARG A CA 1
ATOM 833 C C . ARG A 1 108 ? 0.359 -5.122 -25.097 1.00 60.62 108 ARG A C 1
ATOM 835 O O . ARG A 1 108 ? 1.403 -4.774 -24.555 1.00 60.62 108 ARG A O 1
ATOM 842 N N . GLN A 1 109 ? -0.846 -4.567 -24.923 1.00 57.88 109 GLN A N 1
ATOM 843 C CA . GLN A 1 109 ? -1.217 -3.617 -23.877 1.00 57.88 109 GLN A CA 1
ATOM 844 C C . GLN A 1 109 ? -0.286 -3.857 -22.705 1.00 57.88 109 GLN A C 1
ATOM 846 O O . GLN A 1 109 ? -0.328 -4.952 -22.130 1.00 57.88 109 GLN A O 1
ATOM 851 N N . GLU A 1 110 ? 0.641 -2.924 -22.472 1.00 55.72 110 GLU A N 1
ATOM 852 C CA . GLU A 1 110 ? 1.515 -2.997 -21.315 1.00 55.72 110 GLU A CA 1
ATOM 853 C C . GLU A 1 110 ? 0.568 -3.208 -20.153 1.00 55.72 110 GLU A C 1
ATOM 855 O O . GLU A 1 110 ? -0.287 -2.362 -19.895 1.00 55.72 110 GLU A O 1
ATOM 860 N N . ALA A 1 111 ? 0.587 -4.422 -19.601 1.00 54.31 111 ALA A N 1
ATOM 861 C CA . ALA A 1 111 ? -0.354 -4.801 -18.578 1.00 54.31 111 ALA A CA 1
ATOM 862 C C . ALA A 1 111 ? -0.144 -3.767 -17.489 1.00 54.31 111 ALA A C 1
ATOM 864 O O . ALA A 1 111 ? 0.940 -3.754 -16.902 1.00 54.31 111 ALA A O 1
ATOM 865 N N . ILE A 1 112 ? -1.127 -2.871 -17.327 1.00 57.09 112 ILE A N 1
ATOM 866 C CA . ILE A 1 112 ? -1.182 -1.854 -16.287 1.00 57.09 112 ILE A CA 1
ATOM 867 C C . ILE A 1 112 ? -0.792 -2.613 -15.040 1.00 57.09 112 ILE A C 1
ATOM 869 O O . ILE A 1 112 ? -1.523 -3.495 -14.582 1.00 57.09 112 ILE A O 1
ATOM 873 N N . SER A 1 113 ? 0.458 -2.423 -14.618 1.00 58.38 113 SER A N 1
ATOM 874 C CA . SER A 1 113 ? 1.022 -3.270 -13.585 1.00 58.38 113 SER A CA 1
ATOM 875 C C . SER A 1 113 ? 0.107 -3.079 -12.388 1.00 58.38 113 SER A C 1
ATOM 877 O O . SER A 1 113 ? -0.150 -1.911 -12.074 1.00 58.38 113 SER A O 1
ATOM 879 N N . PRO A 1 114 ? -0.426 -4.145 -11.761 1.00 60.62 114 PRO A N 1
ATOM 880 C CA . PRO A 1 114 ? -1.353 -3.979 -10.654 1.00 60.62 114 PRO A CA 1
ATOM 881 C C . PRO A 1 114 ? -0.674 -3.055 -9.653 1.00 60.62 114 PRO A C 1
ATOM 883 O O . PRO A 1 114 ? 0.421 -3.367 -9.167 1.00 60.62 114 PRO A O 1
ATOM 886 N N . LYS A 1 115 ? -1.257 -1.863 -9.474 1.00 70.75 115 LYS A N 1
ATOM 887 C CA . LYS A 1 115 ? -0.673 -0.788 -8.678 1.00 70.75 115 LYS A CA 1
ATOM 888 C C . LYS A 1 115 ? -0.351 -1.401 -7.325 1.00 70.75 115 LYS A C 1
ATOM 890 O O . LYS A 1 115 ? -1.231 -1.944 -6.658 1.00 70.75 115 LYS A O 1
ATOM 895 N N . ARG A 1 116 ? 0.939 -1.447 -6.982 1.00 77.50 116 ARG A N 1
ATOM 896 C CA . ARG A 1 116 ? 1.374 -2.098 -5.744 1.00 77.50 116 ARG A CA 1
ATOM 897 C C . ARG A 1 116 ? 0.652 -1.410 -4.585 1.00 77.50 116 ARG A C 1
ATOM 899 O O . ARG A 1 116 ? 0.554 -0.183 -4.621 1.00 77.50 116 ARG A O 1
ATOM 906 N N . PRO A 1 117 ? 0.154 -2.159 -3.587 1.00 81.25 117 PRO A N 1
ATOM 907 C CA . PRO A 1 117 ? -0.535 -1.550 -2.462 1.00 81.25 117 PRO A CA 1
ATOM 908 C C . PRO A 1 117 ? 0.426 -0.586 -1.767 1.00 81.25 117 PRO A C 1
ATOM 910 O O . PRO A 1 117 ? 1.480 -0.986 -1.266 1.00 81.25 117 PRO A O 1
ATOM 913 N N . GLU A 1 118 ? 0.080 0.696 -1.795 1.00 86.06 118 GLU A N 1
ATOM 914 C CA . GLU A 1 118 ? 0.831 1.736 -1.111 1.00 86.06 118 GLU A CA 1
ATOM 915 C C . GLU A 1 118 ? 0.454 1.716 0.371 1.00 86.06 118 GLU A C 1
ATOM 917 O O . GLU A 1 118 ? -0.718 1.608 0.735 1.00 86.06 118 GLU A O 1
ATOM 922 N N . ARG A 1 119 ? 1.457 1.754 1.251 1.00 90.06 119 ARG A N 1
ATOM 923 C CA . ARG A 1 119 ? 1.218 1.700 2.693 1.00 90.06 119 ARG A CA 1
ATOM 924 C C . ARG A 1 119 ? 0.840 3.086 3.195 1.00 90.06 119 ARG A C 1
ATOM 926 O O . ARG A 1 119 ? 1.674 3.985 3.186 1.00 90.06 119 ARG A O 1
ATOM 933 N N . ILE A 1 120 ? -0.373 3.208 3.719 1.00 91.00 120 ILE A N 1
ATOM 934 C CA . ILE A 1 120 ? -0.891 4.445 4.304 1.00 91.00 120 ILE A CA 1
ATOM 935 C C . ILE A 1 120 ? -0.906 4.310 5.829 1.00 91.00 120 ILE A C 1
ATOM 937 O O . ILE A 1 120 ? -1.339 3.291 6.368 1.00 91.00 120 ILE A O 1
ATOM 941 N N . THR A 1 121 ? -0.436 5.342 6.528 1.00 93.75 121 THR A N 1
ATOM 942 C CA . THR A 1 121 ? -0.541 5.450 7.988 1.00 93.75 121 THR A CA 1
ATOM 943 C C . THR A 1 121 ? -1.604 6.487 8.321 1.00 93.75 121 THR A C 1
ATOM 945 O O . THR A 1 121 ? -1.487 7.636 7.905 1.00 93.75 121 THR A O 1
ATOM 948 N N . ILE A 1 122 ? -2.627 6.089 9.078 1.00 90.81 122 ILE A N 1
ATOM 949 C CA . ILE A 1 122 ? -3.754 6.948 9.460 1.00 90.81 122 ILE A CA 1
ATOM 950 C C . ILE A 1 122 ? -3.779 7.067 10.985 1.00 90.81 122 ILE A C 1
ATOM 952 O O . ILE A 1 122 ? -3.655 6.064 11.692 1.00 90.81 122 ILE A O 1
ATOM 956 N N . SER A 1 123 ? -3.936 8.285 11.496 1.00 94.44 123 SER A N 1
ATOM 957 C CA . SER A 1 123 ? -4.172 8.553 12.915 1.00 94.44 123 SER A CA 1
ATOM 958 C C . SER A 1 123 ? -5.675 8.612 13.203 1.00 94.44 123 SER A C 1
ATOM 960 O O . SER A 1 123 ? -6.446 9.191 12.443 1.00 94.44 123 SER A O 1
ATOM 962 N N . PHE A 1 124 ? -6.095 8.012 14.318 1.00 92.31 124 PHE A N 1
ATOM 963 C CA . PHE A 1 124 ? -7.487 8.001 14.767 1.00 92.31 124 PHE A CA 1
ATOM 964 C C . PHE A 1 124 ? -7.586 8.486 16.209 1.00 92.31 124 PHE A C 1
ATOM 966 O O . PHE A 1 124 ? -6.687 8.237 17.015 1.00 92.31 124 PHE A O 1
ATOM 973 N N . ASP A 1 125 ? -8.723 9.094 16.545 1.00 97.06 125 ASP A N 1
ATOM 974 C CA . ASP A 1 125 ? -9.081 9.366 17.935 1.00 97.06 125 ASP A CA 1
ATOM 975 C C . ASP A 1 125 ? -9.211 8.043 18.713 1.00 97.06 125 ASP A C 1
ATOM 977 O O . ASP A 1 125 ? -9.780 7.073 18.186 1.00 97.06 125 ASP A O 1
ATOM 981 N N . PRO A 1 126 ? -8.748 7.983 19.974 1.00 95.56 126 PRO A N 1
ATOM 982 C CA . PRO A 1 126 ? -8.732 6.744 20.752 1.00 95.56 126 PRO A CA 1
ATOM 983 C C . PRO A 1 126 ? -10.137 6.151 20.939 1.00 95.56 126 PRO A C 1
ATOM 985 O O . PRO A 1 126 ? -10.321 4.944 20.792 1.00 95.56 126 PRO A O 1
ATOM 988 N N . GLU A 1 127 ? -11.150 6.993 21.151 1.00 96.44 127 GLU A N 1
ATOM 989 C CA . GLU A 1 127 ? -12.543 6.557 21.319 1.00 96.44 127 GLU A CA 1
ATOM 990 C C . GLU A 1 127 ? -13.106 5.877 20.062 1.00 96.44 127 GLU A C 1
ATOM 992 O O . GLU A 1 127 ? -13.812 4.868 20.136 1.00 96.44 127 GLU A O 1
ATOM 997 N N . LYS A 1 128 ? -12.787 6.411 18.877 1.00 94.06 128 LYS A N 1
ATOM 998 C CA . LYS A 1 128 ? -13.235 5.849 17.593 1.00 94.06 128 LYS A CA 1
ATOM 999 C C . LYS A 1 128 ? -12.520 4.532 17.302 1.00 94.06 128 LYS A C 1
ATOM 1001 O O . LYS A 1 128 ? -13.136 3.601 16.785 1.00 94.06 128 LYS A O 1
ATOM 1006 N N . LEU A 1 129 ? -11.250 4.423 17.693 1.00 94.25 129 LEU A N 1
ATOM 1007 C CA . LEU A 1 129 ? -10.468 3.200 17.548 1.00 94.25 129 LEU A CA 1
ATOM 1008 C C . LEU A 1 129 ? -11.034 2.051 18.395 1.00 94.25 129 LEU A C 1
ATOM 1010 O O . LEU A 1 129 ? -11.091 0.914 17.926 1.00 94.25 129 LEU A O 1
ATOM 1014 N N . GLU A 1 130 ? -11.470 2.321 19.625 1.00 95.94 130 GLU A N 1
ATOM 1015 C CA . GLU A 1 130 ? -12.103 1.309 20.481 1.00 95.94 130 GLU A CA 1
ATOM 1016 C C . GLU A 1 130 ? -13.414 0.787 19.888 1.00 95.94 130 GLU A C 1
ATOM 1018 O O . GLU A 1 130 ? -13.643 -0.426 19.870 1.00 95.94 130 GLU A O 1
ATOM 1023 N N . ARG A 1 131 ? -14.232 1.681 19.321 1.00 95.56 131 ARG A N 1
ATOM 1024 C CA . ARG A 1 131 ? -15.464 1.303 18.610 1.00 95.56 131 ARG A CA 1
ATOM 1025 C C . ARG A 1 131 ? -15.173 0.450 17.376 1.00 95.56 131 ARG A C 1
ATOM 1027 O O . ARG A 1 131 ? -15.824 -0.565 17.165 1.00 95.56 131 ARG A O 1
ATOM 1034 N N . LEU A 1 132 ? -14.165 0.804 16.582 1.00 95.00 132 LEU A N 1
ATOM 1035 C CA . LEU A 1 132 ? -13.772 -0.011 15.427 1.00 95.00 132 LEU A CA 1
ATOM 1036 C C . LEU A 1 132 ? -13.258 -1.394 15.855 1.00 95.00 132 LEU A C 1
ATOM 1038 O O . LEU A 1 132 ? -13.595 -2.402 15.235 1.00 95.00 132 LEU A O 1
ATOM 1042 N N . LYS A 1 133 ? -12.497 -1.472 16.954 1.00 95.69 133 LYS A N 1
ATOM 1043 C CA . LYS A 1 133 ? -12.035 -2.750 17.519 1.00 95.69 133 LYS A CA 1
ATOM 1044 C C . LYS A 1 133 ? -13.191 -3.628 17.995 1.00 95.69 133 LYS A C 1
ATOM 1046 O O . LYS A 1 133 ? -13.124 -4.843 17.809 1.00 95.69 133 LYS A O 1
ATOM 1051 N N . SER A 1 134 ? -14.226 -3.059 18.615 1.00 96.62 134 SER A N 1
ATOM 1052 C CA . SER A 1 134 ? -15.389 -3.838 19.057 1.00 96.62 134 SER A CA 1
ATOM 1053 C C . SER A 1 134 ? -16.192 -4.372 17.868 1.00 96.62 134 SER A C 1
ATOM 1055 O O . SER A 1 134 ? -16.541 -5.552 17.859 1.00 96.62 134 SER A O 1
ATOM 1057 N N . ILE A 1 135 ? -16.381 -3.561 16.823 1.00 94.38 135 ILE A N 1
ATOM 1058 C CA . ILE A 1 135 ? -17.026 -3.981 15.570 1.00 94.38 135 ILE A CA 1
ATOM 1059 C C . ILE A 1 135 ? -16.239 -5.119 14.910 1.00 94.38 135 ILE A C 1
ATOM 1061 O O . ILE A 1 135 ? -16.820 -6.162 14.611 1.00 94.38 135 ILE A O 1
ATOM 1065 N N . ALA A 1 136 ? -14.918 -4.973 14.771 1.00 95.75 136 ALA A N 1
ATOM 1066 C CA . ALA A 1 136 ? -14.060 -6.000 14.179 1.00 95.75 136 ALA A CA 1
ATOM 1067 C C . ALA A 1 136 ? -14.127 -7.333 14.949 1.00 95.75 136 ALA A C 1
ATOM 1069 O O . ALA A 1 136 ? -14.238 -8.404 14.352 1.00 95.75 136 ALA A O 1
ATOM 1070 N N . ARG A 1 137 ? -14.139 -7.284 16.291 1.00 96.25 137 ARG A N 1
ATOM 1071 C CA . ARG A 1 137 ? -14.299 -8.483 17.135 1.00 96.25 137 ARG A CA 1
ATOM 1072 C C . ARG A 1 137 ? -15.651 -9.160 16.932 1.00 96.25 137 ARG A C 1
ATOM 1074 O O . ARG A 1 137 ? -15.697 -10.384 16.829 1.00 96.25 137 ARG A O 1
ATOM 1081 N N . ASN A 1 138 ? -16.727 -8.379 16.853 1.00 96.50 138 ASN A N 1
ATOM 1082 C CA . ASN A 1 138 ? -18.078 -8.901 16.641 1.00 96.50 138 ASN A CA 1
ATOM 1083 C C . ASN A 1 138 ? -18.228 -9.546 15.256 1.00 96.50 138 ASN A C 1
ATOM 1085 O O . ASN A 1 138 ? -18.842 -10.602 15.133 1.00 96.50 138 ASN A O 1
ATOM 1089 N N . GLN A 1 139 ? -17.629 -8.940 14.229 1.00 93.62 139 GLN A N 1
ATOM 1090 C CA . GLN A 1 139 ? -17.670 -9.427 12.848 1.00 93.62 139 GLN A CA 1
ATOM 1091 C C . GLN A 1 139 ? -16.632 -10.522 12.550 1.00 93.62 139 GLN A C 1
ATOM 1093 O O . GLN A 1 139 ? -16.690 -11.138 11.489 1.00 93.62 139 GLN A O 1
ATOM 1098 N N . ARG A 1 140 ? -15.707 -10.808 13.483 1.00 95.06 140 ARG A N 1
ATOM 1099 C CA . ARG A 1 140 ? -14.570 -11.738 13.307 1.00 95.06 140 ARG A CA 1
ATOM 1100 C C . ARG A 1 140 ? -13.694 -11.396 12.092 1.00 95.06 140 ARG A C 1
ATOM 1102 O O . ARG A 1 140 ? -13.104 -12.283 11.480 1.00 95.06 140 ARG A O 1
ATOM 1109 N N . THR A 1 141 ? -13.597 -10.114 11.765 1.00 96.12 141 THR A N 1
ATOM 1110 C CA . THR A 1 141 ? -12.796 -9.573 10.660 1.00 96.12 141 THR A CA 1
ATOM 1111 C C . THR A 1 141 ? -11.592 -8.808 11.196 1.00 96.12 141 THR A C 1
ATOM 1113 O O . THR A 1 141 ? -11.503 -8.493 12.388 1.00 96.12 141 THR A O 1
ATOM 1116 N N . MET A 1 142 ? -10.616 -8.526 10.330 1.00 95.62 142 MET A N 1
ATOM 1117 C CA . MET A 1 142 ? -9.479 -7.702 10.728 1.00 95.62 142 MET A CA 1
ATOM 1118 C C . MET A 1 142 ? -9.881 -6.229 10.745 1.00 95.62 142 MET A C 1
ATOM 1120 O O . MET A 1 142 ? -10.708 -5.781 9.956 1.00 95.62 142 MET A O 1
ATOM 1124 N N . LEU A 1 143 ? -9.234 -5.446 11.614 1.00 93.81 143 LEU A N 1
ATOM 1125 C CA . LEU A 1 143 ? -9.478 -4.004 11.711 1.00 93.81 143 LEU A CA 1
ATOM 1126 C C . LEU A 1 143 ? -9.261 -3.289 10.367 1.00 93.81 143 LEU A C 1
ATOM 1128 O O . LEU A 1 143 ? -10.003 -2.369 10.045 1.00 93.81 143 LEU A O 1
ATOM 1132 N N . LYS A 1 144 ? -8.273 -3.741 9.582 1.00 93.12 144 LYS A N 1
ATOM 1133 C CA . LYS A 1 144 ? -8.001 -3.205 8.242 1.00 93.12 144 LYS A CA 1
ATOM 1134 C C . LYS A 1 144 ? -9.205 -3.377 7.30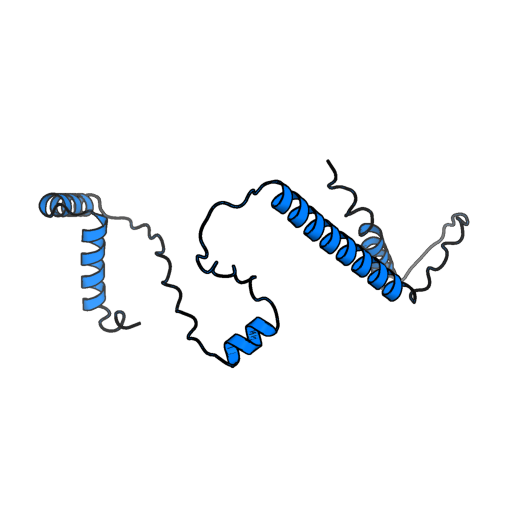5 1.00 93.12 144 LYS A C 1
ATOM 1136 O O . LYS A 1 144 ? -9.575 -2.421 6.651 1.00 93.12 144 LYS A O 1
ATOM 1141 N N . ASP A 1 145 ? -9.877 -4.530 7.338 1.00 94.38 145 ASP A N 1
ATOM 1142 C CA . ASP A 1 145 ? -10.975 -4.842 6.416 1.00 94.38 145 ASP A CA 1
ATOM 1143 C C . ASP A 1 145 ? -12.206 -3.975 6.731 1.00 94.38 145 ASP A C 1
ATOM 1145 O O . ASP A 1 145 ? -12.913 -3.525 5.835 1.00 94.38 145 ASP A O 1
ATOM 1149 N N . VAL A 1 146 ? -12.440 -3.697 8.020 1.00 94.62 146 VAL A N 1
ATOM 1150 C CA . VAL A 1 146 ? -13.497 -2.775 8.470 1.00 94.62 146 VAL A CA 1
ATOM 1151 C C . VAL A 1 146 ? -13.191 -1.341 8.030 1.00 94.62 146 VAL A C 1
ATOM 1153 O O . VAL A 1 146 ? -14.090 -0.624 7.599 1.00 94.62 146 VAL A O 1
ATOM 1156 N N . 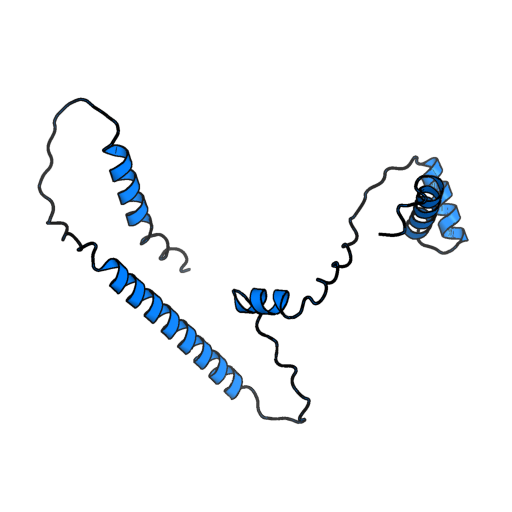ILE A 1 147 ? -11.927 -0.916 8.122 1.00 93.69 147 ILE A N 1
ATOM 1157 C CA . ILE A 1 147 ? -11.498 0.407 7.648 1.00 93.69 147 ILE A CA 1
ATOM 1158 C C . ILE A 1 147 ? -11.664 0.501 6.129 1.00 93.69 147 ILE A C 1
ATOM 1160 O O . ILE A 1 147 ? -12.219 1.487 5.656 1.00 93.69 147 ILE A O 1
ATOM 1164 N N . ASP A 1 148 ? -11.255 -0.526 5.384 1.00 92.62 148 ASP A N 1
ATOM 1165 C CA . ASP A 1 148 ? -11.366 -0.566 3.925 1.00 92.62 148 ASP A CA 1
ATOM 1166 C C . ASP A 1 148 ? -12.828 -0.443 3.473 1.00 92.62 148 ASP A C 1
ATOM 1168 O O . ASP A 1 148 ? -13.119 0.315 2.552 1.00 92.62 148 ASP A O 1
ATOM 1172 N N . GLN A 1 149 ? -13.767 -1.104 4.162 1.00 93.94 149 GLN A N 1
ATOM 1173 C CA . GLN A 1 149 ? -15.205 -0.968 3.891 1.00 93.94 149 GLN A CA 1
ATOM 1174 C C . GLN A 1 149 ? -15.719 0.454 4.131 1.00 93.94 149 GLN A C 1
ATOM 1176 O O . GLN A 1 149 ? -16.425 1.001 3.288 1.00 93.94 149 GLN A O 1
ATOM 1181 N N . ILE A 1 150 ? -15.350 1.066 5.260 1.00 93.50 150 ILE A N 1
ATOM 1182 C CA . ILE A 1 150 ? -15.768 2.436 5.590 1.00 93.50 150 ILE A CA 1
ATOM 1183 C C . ILE A 1 150 ? -15.197 3.430 4.577 1.00 93.50 150 ILE A C 1
ATOM 1185 O O . ILE A 1 150 ? -15.888 4.359 4.162 1.00 93.50 150 ILE A O 1
ATOM 1189 N N . VAL A 1 151 ? -13.936 3.250 4.177 1.00 92.69 151 VAL A N 1
ATOM 1190 C CA . VAL A 1 151 ? -13.292 4.101 3.174 1.00 92.69 151 VAL A CA 1
ATOM 1191 C C . VAL A 1 151 ? -13.952 3.908 1.812 1.00 92.69 151 VAL A C 1
ATOM 1193 O O . VAL A 1 151 ? -14.250 4.906 1.165 1.00 92.69 151 VAL A O 1
ATOM 1196 N N . ALA A 1 152 ? -14.240 2.673 1.398 1.00 92.19 152 ALA A N 1
ATOM 1197 C CA . ALA A 1 152 ? -14.948 2.394 0.150 1.00 92.19 152 ALA A CA 1
ATOM 1198 C C . ALA A 1 152 ? -16.329 3.067 0.121 1.00 92.19 152 ALA A C 1
ATOM 1200 O O . ALA A 1 152 ? -16.620 3.822 -0.801 1.00 92.19 152 ALA A O 1
ATOM 1201 N N . GLU A 1 153 ? -17.132 2.904 1.178 1.00 93.81 153 GLU A N 1
ATOM 1202 C CA . GLU A 1 153 ? -18.449 3.545 1.286 1.00 93.81 153 GLU A CA 1
ATOM 1203 C C . GLU A 1 153 ? -18.343 5.081 1.276 1.00 93.81 153 GLU A C 1
ATOM 1205 O O . GLU A 1 153 ? -19.141 5.776 0.642 1.00 93.81 153 GLU A O 1
ATOM 1210 N N . TYR A 1 154 ? -17.332 5.635 1.951 1.00 93.69 154 TYR A N 1
ATOM 1211 C CA . TYR A 1 154 ? -17.069 7.072 1.945 1.00 93.69 154 TYR A CA 1
ATOM 1212 C C . TYR A 1 154 ? -16.672 7.584 0.554 1.00 93.69 154 TYR A C 1
ATOM 1214 O O . TYR A 1 154 ? -17.087 8.680 0.164 1.00 93.69 154 TYR A O 1
ATOM 1222 N N . LEU A 1 155 ? -15.868 6.820 -0.189 1.00 93.06 155 LEU A N 1
ATOM 1223 C CA . LEU A 1 155 ? -15.458 7.162 -1.548 1.00 93.06 155 LEU A CA 1
ATOM 1224 C C . LEU A 1 155 ? -16.635 7.076 -2.514 1.00 93.06 155 LEU A C 1
ATOM 1226 O O . LEU A 1 155 ? -16.858 8.033 -3.243 1.00 93.06 155 LEU A O 1
ATOM 1230 N N . ASP A 1 156 ? -17.445 6.023 -2.456 1.00 91.69 156 ASP A N 1
ATOM 1231 C CA . ASP A 1 156 ? -18.623 5.883 -3.317 1.00 91.69 156 ASP A CA 1
ATOM 1232 C C . ASP A 1 156 ? -19.634 7.014 -3.080 1.00 91.69 156 ASP A C 1
ATOM 1234 O O . ASP A 1 156 ? -20.227 7.550 -4.019 1.00 91.69 156 ASP A O 1
ATOM 1238 N N . LYS A 1 157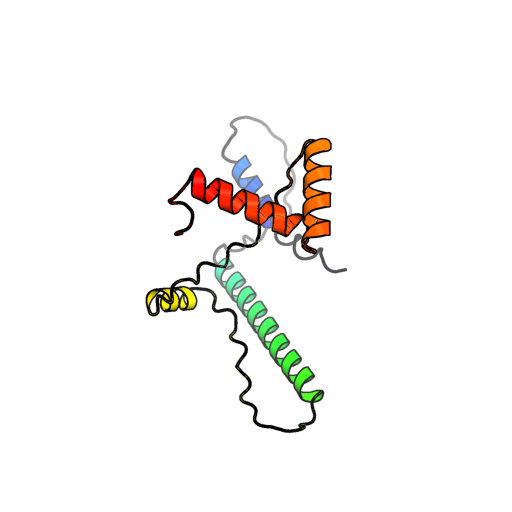 ? -19.798 7.433 -1.819 1.00 93.69 157 LYS A N 1
ATOM 1239 C CA . LYS A 1 157 ? -20.717 8.512 -1.447 1.00 93.69 157 LYS A CA 1
ATOM 1240 C C . LYS A 1 157 ? -20.242 9.900 -1.885 1.00 93.69 157 LYS A C 1
ATOM 1242 O O . LYS A 1 157 ? -21.072 10.726 -2.258 1.00 93.69 157 LYS A O 1
ATOM 1247 N N . ASN A 1 158 ? -18.942 10.186 -1.793 1.00 92.50 158 ASN A N 1
ATOM 1248 C CA . ASN A 1 158 ? -18.403 11.532 -2.041 1.00 92.50 158 ASN A CA 1
ATOM 1249 C C . ASN A 1 158 ? -17.749 11.694 -3.422 1.00 92.50 158 ASN A C 1
ATOM 1251 O O . ASN A 1 158 ? -17.638 12.813 -3.915 1.00 92.50 158 ASN A O 1
ATOM 1255 N N . TYR A 1 159 ? -17.333 10.593 -4.044 1.00 87.75 159 TYR A N 1
ATOM 1256 C CA . TYR A 1 159 ? -16.622 10.535 -5.321 1.00 87.75 159 TYR A CA 1
ATOM 1257 C C . TYR A 1 159 ? -17.179 9.404 -6.207 1.00 87.75 159 TYR A C 1
ATOM 1259 O O . TYR A 1 159 ? -16.449 8.472 -6.551 1.00 87.75 159 TYR A O 1
ATOM 1267 N N . PRO A 1 160 ? -18.447 9.493 -6.654 1.00 77.38 160 PRO A N 1
ATOM 1268 C CA . PRO A 1 160 ? -19.140 8.420 -7.384 1.00 77.38 160 PRO A CA 1
ATOM 1269 C C . PRO A 1 160 ? -18.545 8.056 -8.764 1.00 77.38 160 PRO A C 1
ATOM 1271 O O . PRO A 1 160 ? -19.104 7.220 -9.467 1.00 77.38 160 PRO A O 1
ATOM 1274 N N . GLY A 1 161 ? -17.432 8.674 -9.178 1.00 71.94 161 GLY A N 1
ATOM 1275 C CA . GLY A 1 161 ? -16.731 8.401 -10.439 1.00 71.94 161 GLY A CA 1
ATOM 1276 C C . GLY A 1 161 ? -15.329 7.797 -10.297 1.00 71.94 161 GLY A C 1
ATOM 1277 O O . GLY A 1 161 ? -14.717 7.497 -11.313 1.00 71.94 161 GLY A O 1
ATOM 1278 N N . ALA A 1 162 ? -14.802 7.621 -9.079 1.00 61.72 162 ALA A N 1
ATOM 1279 C CA . ALA A 1 162 ? -13.420 7.162 -8.874 1.00 61.72 162 ALA A CA 1
ATOM 1280 C C . ALA A 1 162 ? -13.239 5.633 -8.988 1.00 61.72 162 ALA A C 1
ATOM 1282 O O . ALA A 1 162 ? -12.115 5.159 -9.103 1.00 61.72 162 ALA A O 1
ATOM 1283 N N . SER A 1 163 ? -14.329 4.859 -8.972 1.00 56.88 163 SER A N 1
ATOM 1284 C CA . SER A 1 163 ? -14.295 3.387 -8.936 1.00 56.88 163 SER A CA 1
ATOM 1285 C C . SER A 1 163 ? -14.231 2.722 -10.327 1.00 56.88 163 SER A C 1
ATOM 1287 O O . SER A 1 163 ? -14.357 1.502 -10.411 1.00 56.88 163 SER A O 1
ATOM 1289 N N . GLN A 1 164 ? -14.085 3.495 -11.416 1.00 49.09 164 GLN A N 1
ATOM 1290 C CA . GLN A 1 164 ? -14.066 2.982 -12.801 1.00 49.09 164 GLN A CA 1
ATOM 1291 C C . GLN A 1 164 ? -12.702 3.027 -13.517 1.00 49.09 164 GLN A C 1
ATOM 1293 O O . GLN A 1 164 ? -12.638 2.575 -14.660 1.00 49.09 164 GLN A O 1
ATOM 1298 N N . GLU A 1 165 ? -11.628 3.509 -12.883 1.00 41.06 165 GLU A N 1
ATOM 1299 C CA . GLU A 1 165 ? -10.264 3.463 -13.453 1.00 41.06 165 GLU A CA 1
ATOM 1300 C C . GLU A 1 165 ? -9.367 2.405 -12.801 1.00 41.06 165 GLU A C 1
ATOM 1302 O O . GLU A 1 165 ? -9.356 2.302 -11.552 1.00 41.06 165 GLU A O 1
#

pLDDT: mean 71.97, std 18.72, range [32.06, 97.06]

Foldseek 3Di:
DPPPPPVVVCVVVVVVVVVVVVVPDDDDDDDDDDDDDDDPPPPPPVCPVVVVVVVVVVVVVVVVVVVVVVVVVVVVPDDDDDDDDPPPPPPDPDDDPVVVVCCVVDVPPPPPPPPPDDDDDDDDDPVVVVVLVVVCVVVVHDSVVSVVVVVVVVCCVPPVPPPPD

Secondary structure (DSSP, 8-state):
--TTTTTTTTHHHHHHHHHHHTSSS-------------------TTSHHHHHHHHHHHHHHHHHHHHHHHHHHHHTT-------------PPP--SHHHHHHHHHS-------------------HHHHHHHHHHHHHHT--HHHHHHHHHHHHHHHH-TTGGG-

Sequence (165 aa):
MSKKRFIEGMESIFDALEEEELLSGAEASENAGQKPSPASKKRSSKDFSDDLQAFLQDAFDHSMEQQIQEREQKAAQHAPTSSPGVKKRSRRPMAGLDALIRSTVDPRQEAISPKRPERITISFDPEKLERLKSIARNQRTMLKDVIDQIVAEYLDKNYPGASQE